Protein AF-A0A2V9D1E3-F1 (afdb_monomer_lite)

Radius of gyration: 16.22 Å; chains: 1; bounding box: 35×24×50 Å

Secondary structure (DSSP, 8-state):
--HHHHHHHHHHHHTT---EEEEES---GGGTPPPEEEEEETTTTEE-SSHHHHHHHIIIIIHHHHHHHHHHT--

Foldseek 3Di:
DDPVVLVVLLVVQVVLWDFDWDFDDDDPPVPPDRGDIATDTPSVPDGDDDPVVNVCCSVPPPSVVSVVVVVVPPD

Structure (mmCIF, N/CA/C/O backbone):
data_AF-A0A2V9D1E3-F1
#
_entry.id   AF-A0A2V9D1E3-F1
#
loop_
_atom_site.group_PDB
_atom_site.id
_atom_site.type_symbol
_atom_site.label_atom_id
_atom_site.label_alt_id
_atom_site.label_comp_id
_atom_site.label_asym_id
_atom_site.label_entity_id
_atom_site.label_seq_id
_atom_site.pdbx_PDB_ins_code
_atom_site.Cartn_x
_atom_site.Cartn_y
_atom_site.Cartn_z
_atom_site.occupancy
_atom_site.B_iso_or_equiv
_atom_site.auth_seq_id
_atom_site.auth_comp_id
_atom_site.auth_asym_id
_atom_site.auth_atom_id
_atom_site.pdbx_PDB_model_num
ATOM 1 N N . MET A 1 1 ? -15.488 -4.901 16.687 1.00 80.62 1 MET A N 1
ATOM 2 C CA . MET A 1 1 ? -14.046 -5.237 16.655 1.00 80.62 1 MET A CA 1
ATOM 3 C C . MET A 1 1 ? -13.259 -4.279 17.549 1.00 80.62 1 MET A C 1
ATOM 5 O O . MET A 1 1 ? -13.607 -3.099 17.604 1.00 80.62 1 MET A O 1
ATOM 9 N N . LYS A 1 2 ? -12.243 -4.747 18.283 1.00 92.56 2 LYS A N 1
ATOM 10 C CA . LYS A 1 2 ? -11.401 -3.885 19.140 1.00 92.56 2 LYS A CA 1
ATOM 11 C C . LYS A 1 2 ? -10.389 -3.104 18.294 1.00 92.56 2 LYS A C 1
ATOM 13 O O . LYS A 1 2 ? -9.916 -3.599 17.276 1.00 92.56 2 LYS A O 1
ATOM 18 N N . LYS A 1 3 ? -9.976 -1.909 18.742 1.00 93.62 3 LYS A N 1
ATOM 19 C CA . LYS A 1 3 ? -8.952 -1.098 18.039 1.00 93.62 3 LYS A CA 1
ATOM 20 C C . LYS A 1 3 ? -7.646 -1.868 17.793 1.00 93.62 3 LYS A C 1
ATOM 22 O O . LYS A 1 3 ? -7.032 -1.707 16.746 1.00 93.62 3 LYS A O 1
ATOM 27 N N . SER A 1 4 ? -7.246 -2.723 18.734 1.00 96.44 4 SER A N 1
ATOM 28 C CA . SER A 1 4 ? -6.062 -3.582 18.613 1.00 96.44 4 SER A CA 1
ATOM 29 C C . SER A 1 4 ? -6.181 -4.613 17.489 1.00 96.44 4 SER A C 1
ATOM 31 O O . SER A 1 4 ? -5.199 -4.884 16.809 1.00 96.44 4 SER A O 1
ATOM 33 N N . GLU A 1 5 ? -7.376 -5.162 17.268 1.00 94.81 5 GLU A N 1
ATOM 34 C CA . GLU A 1 5 ? -7.649 -6.128 16.196 1.00 94.81 5 GLU A CA 1
ATOM 35 C C . GLU A 1 5 ? -7.609 -5.436 14.827 1.00 94.81 5 GLU A C 1
ATOM 37 O O . GLU A 1 5 ? -6.979 -5.949 13.904 1.00 94.81 5 GLU A O 1
ATOM 42 N N . VAL A 1 6 ? -8.189 -4.230 14.719 1.00 95.62 6 VAL A N 1
ATOM 43 C CA . VAL A 1 6 ? -8.098 -3.393 13.505 1.00 95.62 6 VAL A CA 1
ATOM 44 C C . VAL A 1 6 ? -6.634 -3.095 13.178 1.00 95.62 6 VAL A C 1
ATOM 46 O O . VAL A 1 6 ? -6.189 -3.313 12.054 1.00 95.62 6 VAL A O 1
ATOM 49 N N . LEU A 1 7 ? -5.871 -2.621 14.168 1.00 96.06 7 LEU A N 1
ATOM 50 C CA . LEU A 1 7 ? -4.462 -2.280 13.986 1.00 96.06 7 LEU A CA 1
ATOM 51 C C . LEU A 1 7 ? -3.641 -3.499 13.552 1.00 96.06 7 LEU A C 1
ATOM 53 O O . LEU A 1 7 ? -2.844 -3.394 12.622 1.00 96.06 7 LEU A O 1
ATOM 57 N N . HIS A 1 8 ? -3.862 -4.653 14.184 1.00 96.75 8 HIS A N 1
ATOM 58 C CA . HIS A 1 8 ? -3.184 -5.893 13.824 1.00 96.75 8 HIS A CA 1
ATOM 59 C C . HIS A 1 8 ? -3.494 -6.317 12.382 1.00 96.75 8 HIS A C 1
ATOM 61 O O . HIS A 1 8 ? -2.586 -6.713 11.649 1.00 96.75 8 HIS A O 1
ATOM 67 N N . ALA A 1 9 ? -4.753 -6.204 11.949 1.00 96.06 9 ALA A N 1
ATOM 68 C CA . ALA A 1 9 ? -5.151 -6.514 10.579 1.00 96.06 9 ALA A CA 1
ATOM 69 C C . ALA A 1 9 ? -4.473 -5.584 9.558 1.00 96.06 9 ALA A C 1
ATOM 71 O O . ALA A 1 9 ? -3.904 -6.068 8.581 1.00 96.06 9 ALA A O 1
ATOM 72 N N . LEU A 1 10 ? -4.448 -4.271 9.815 1.00 96.62 10 LEU A N 1
ATOM 73 C CA . LEU A 1 10 ? -3.773 -3.300 8.944 1.00 96.62 10 LEU A CA 1
ATOM 74 C C . LEU A 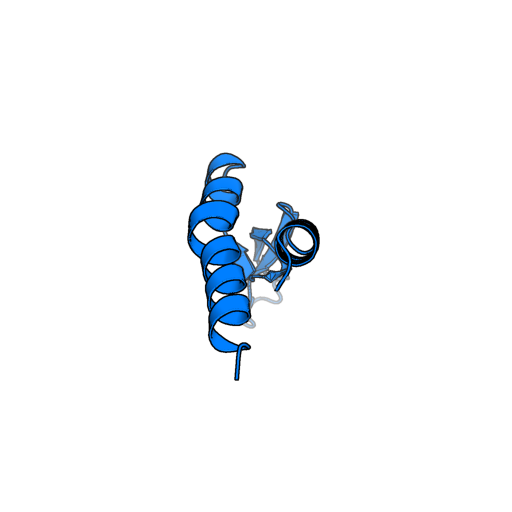1 10 ? -2.263 -3.556 8.866 1.00 96.62 10 LEU A C 1
ATOM 76 O O . LEU A 1 10 ? -1.699 -3.596 7.778 1.00 96.62 10 LEU A O 1
ATOM 80 N N . GLN A 1 11 ? -1.607 -3.782 10.007 1.00 97.38 11 GLN A N 1
ATOM 81 C CA . GLN A 1 11 ? -0.174 -4.090 10.052 1.00 97.38 11 GLN A CA 1
ATOM 82 C C . GLN A 1 11 ? 0.158 -5.389 9.317 1.00 97.38 11 GLN A C 1
ATOM 84 O O . GLN A 1 11 ? 1.173 -5.461 8.623 1.00 97.38 11 GLN A O 1
ATOM 89 N N . SER A 1 12 ? -0.690 -6.407 9.471 1.00 97.19 12 SER A N 1
ATOM 90 C CA . SER A 1 12 ? -0.532 -7.678 8.769 1.00 97.19 12 SER A CA 1
ATOM 91 C C . SER A 1 12 ? -0.663 -7.483 7.266 1.00 97.19 12 SER A C 1
ATOM 93 O O . SER A 1 12 ? 0.158 -8.021 6.532 1.00 97.19 12 SER A O 1
ATOM 95 N N . GLU A 1 13 ? -1.634 -6.686 6.806 1.00 97.31 13 GLU A N 1
ATOM 96 C CA . GLU A 1 13 ? -1.790 -6.400 5.381 1.00 97.31 13 GLU A CA 1
ATOM 97 C C . GLU A 1 13 ? -0.584 -5.637 4.829 1.00 97.31 13 GLU A C 1
ATOM 99 O O . GLU A 1 13 ? 0.002 -6.100 3.859 1.00 97.31 13 GLU A O 1
ATOM 104 N N . ILE A 1 14 ? -0.159 -4.529 5.453 1.00 97.38 14 ILE A N 1
ATOM 105 C CA . ILE A 1 14 ? 0.985 -3.725 4.975 1.00 97.38 14 ILE A CA 1
ATOM 106 C C . ILE A 1 14 ? 2.222 -4.608 4.757 1.00 97.38 14 ILE A C 1
ATOM 108 O O . ILE A 1 14 ? 2.902 -4.477 3.745 1.00 97.38 14 ILE 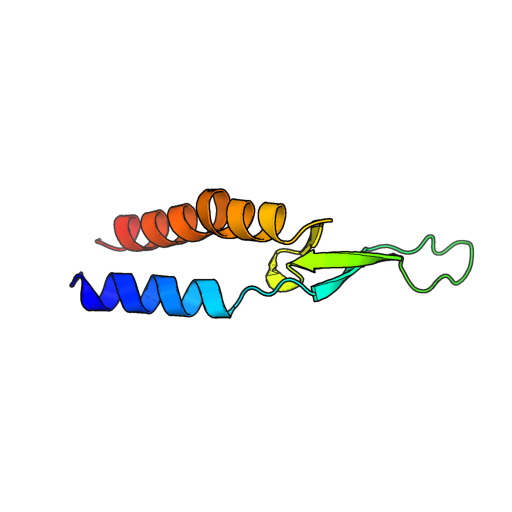A O 1
ATOM 112 N N . ARG A 1 15 ? 2.493 -5.549 5.671 1.00 97.25 15 ARG A N 1
ATOM 113 C CA . ARG A 1 15 ? 3.651 -6.457 5.591 1.00 97.25 15 ARG A CA 1
ATOM 114 C C . ARG A 1 15 ? 3.581 -7.473 4.447 1.00 97.25 15 ARG A C 1
ATOM 116 O O . ARG A 1 15 ? 4.598 -8.090 4.145 1.00 97.25 15 ARG A O 1
ATOM 123 N N . ARG A 1 16 ? 2.415 -7.672 3.825 1.00 97.00 16 ARG A N 1
ATOM 124 C CA . ARG A 1 16 ? 2.259 -8.517 2.626 1.00 97.00 16 ARG A CA 1
ATOM 125 C C . ARG A 1 16 ? 2.690 -7.802 1.350 1.00 97.00 16 ARG A C 1
ATOM 127 O O . ARG A 1 16 ? 2.819 -8.449 0.313 1.00 97.00 16 ARG A O 1
ATOM 134 N N . HIS A 1 17 ? 2.878 -6.489 1.413 1.00 97.50 17 HIS A N 1
ATOM 135 C CA . HIS A 1 17 ? 3.237 -5.660 0.276 1.00 97.50 17 HIS A CA 1
ATOM 136 C C . HIS A 1 17 ? 4.692 -5.225 0.402 1.00 97.50 17 HIS A C 1
ATOM 138 O O . HIS A 1 17 ? 5.137 -4.767 1.453 1.00 97.50 17 HIS A O 1
ATOM 144 N N . SER A 1 18 ? 5.431 -5.346 -0.691 1.00 97.12 18 SER A N 1
ATOM 145 C CA . SER A 1 18 ? 6.796 -4.849 -0.819 1.00 97.12 18 SER A CA 1
ATOM 146 C C . SER A 1 18 ? 6.916 -3.996 -2.072 1.00 97.12 18 SER A C 1
ATOM 148 O O . SER A 1 18 ? 6.140 -4.157 -3.015 1.00 97.12 18 SER A O 1
ATOM 150 N N . PHE A 1 19 ? 7.898 -3.099 -2.075 1.00 97.19 19 PHE A N 1
ATOM 151 C CA . PHE A 1 19 ? 8.387 -2.498 -3.305 1.00 97.19 19 PHE A CA 1
ATOM 152 C C . PHE A 1 19 ? 9.600 -3.287 -3.773 1.00 97.19 19 PHE A C 1
ATOM 154 O O . PHE A 1 19 ? 10.675 -3.196 -3.184 1.00 97.19 19 PHE A O 1
ATOM 161 N N . ASP A 1 20 ? 9.387 -4.098 -4.794 1.00 95.94 20 ASP A N 1
ATOM 162 C CA . ASP A 1 20 ? 10.378 -4.999 -5.365 1.00 95.94 20 ASP A CA 1
ATOM 163 C C . ASP A 1 20 ? 10.157 -5.051 -6.881 1.00 95.94 20 ASP A C 1
ATOM 165 O O . ASP A 1 20 ? 9.492 -4.196 -7.465 1.00 95.94 20 ASP A O 1
ATOM 169 N N . THR A 1 21 ? 10.710 -6.048 -7.542 1.00 93.44 21 THR A N 1
ATOM 170 C CA . THR A 1 21 ? 10.536 -6.291 -8.959 1.00 93.44 21 THR A CA 1
ATOM 171 C C . THR A 1 21 ? 9.666 -7.516 -9.193 1.00 93.44 21 THR A C 1
ATOM 173 O O . THR A 1 21 ? 9.651 -8.465 -8.409 1.00 93.44 21 THR A O 1
ATOM 176 N N . PHE A 1 22 ? 8.912 -7.502 -10.284 1.00 91.88 22 PHE A N 1
ATOM 177 C CA . PHE A 1 22 ? 8.197 -8.676 -10.766 1.00 91.88 22 PHE A CA 1
ATOM 178 C C . PHE A 1 22 ? 8.251 -8.728 -12.290 1.00 91.88 22 PHE A C 1
ATOM 180 O O . PHE A 1 22 ? 8.482 -7.716 -12.954 1.00 91.88 22 PHE A O 1
ATOM 187 N N . VAL A 1 23 ? 8.062 -9.923 -12.849 1.00 88.56 23 VAL A N 1
ATOM 188 C CA . VAL A 1 23 ? 7.970 -10.104 -14.299 1.00 88.56 23 VAL A CA 1
ATOM 189 C C . VAL A 1 23 ? 6.564 -9.714 -14.743 1.00 88.56 23 VAL A C 1
ATOM 191 O O . VAL A 1 23 ? 5.563 -10.288 -14.300 1.00 88.56 23 VAL A O 1
ATOM 194 N N . ASP A 1 24 ? 6.490 -8.711 -15.602 1.00 78.81 24 ASP A N 1
ATOM 195 C CA . ASP A 1 24 ? 5.262 -8.272 -16.239 1.00 78.81 24 ASP A CA 1
ATOM 196 C C . ASP A 1 24 ? 4.997 -9.125 -17.494 1.00 78.81 24 ASP A C 1
ATOM 198 O O . ASP A 1 24 ? 5.891 -9.337 -18.320 1.00 78.81 24 ASP A O 1
ATOM 202 N N . GLU A 1 25 ? 3.792 -9.695 -17.582 1.00 71.69 25 GLU A N 1
ATOM 203 C CA . GLU A 1 25 ? 3.405 -10.688 -18.593 1.00 71.69 25 GLU A CA 1
ATOM 204 C C . GLU A 1 25 ? 2.433 -10.135 -19.657 1.00 71.69 25 GLU A C 1
ATOM 206 O O . GLU A 1 25 ? 1.663 -9.219 -19.365 1.00 71.69 25 GLU A O 1
ATOM 211 N N . PRO A 1 26 ? 2.371 -10.769 -20.850 1.00 60.56 26 PRO A N 1
ATOM 212 C CA . PRO A 1 26 ? 3.262 -11.830 -21.294 1.00 60.56 26 PRO A CA 1
ATOM 213 C C . PRO A 1 26 ? 4.449 -11.257 -22.083 1.00 60.56 26 PRO A C 1
ATOM 215 O O . PRO A 1 26 ? 4.300 -10.268 -22.806 1.00 60.56 26 PRO A O 1
ATOM 218 N N . PRO A 1 27 ? 5.628 -11.898 -22.003 1.00 55.03 27 PRO A N 1
ATOM 219 C CA . PRO A 1 27 ? 6.675 -11.662 -22.985 1.00 55.03 27 PRO A CA 1
ATOM 220 C C . PRO A 1 27 ? 6.092 -11.850 -24.383 1.00 55.03 27 PRO A C 1
ATOM 222 O O . PRO A 1 27 ? 5.266 -12.740 -24.605 1.00 55.03 27 PRO A O 1
ATOM 225 N N . SER A 1 28 ? 6.521 -11.040 -25.345 1.00 54.38 28 SER A N 1
ATOM 226 C CA . SER A 1 28 ? 6.231 -11.322 -26.744 1.00 54.38 28 SER A CA 1
ATOM 227 C C . SER A 1 28 ? 6.813 -12.701 -27.087 1.00 54.38 28 SER A C 1
ATOM 229 O O . SER A 1 28 ? 8.003 -12.873 -27.345 1.00 54.38 28 SER A O 1
ATOM 231 N N . VAL A 1 29 ? 5.943 -13.714 -27.087 1.00 54.69 29 VAL A N 1
ATOM 232 C CA . VAL A 1 29 ? 6.248 -15.116 -27.419 1.00 54.69 29 VAL A CA 1
ATOM 233 C C . VAL A 1 29 ? 6.949 -15.263 -28.774 1.00 54.69 29 VAL A C 1
ATOM 235 O O . VAL A 1 29 ? 7.636 -16.248 -29.013 1.00 54.69 29 VAL A O 1
ATOM 238 N N . ALA A 1 30 ? 6.846 -14.250 -29.638 1.00 56.62 30 ALA A N 1
ATOM 239 C CA . ALA A 1 30 ? 7.479 -14.201 -30.948 1.00 56.62 30 ALA A CA 1
ATOM 240 C C . ALA A 1 30 ? 9.023 -14.146 -30.932 1.00 56.62 30 ALA A C 1
ATOM 242 O O . ALA A 1 30 ? 9.620 -14.347 -31.986 1.00 56.62 30 ALA A O 1
ATOM 243 N N . GLN A 1 31 ? 9.688 -13.869 -29.798 1.00 52.12 31 GLN A N 1
ATOM 244 C CA . GLN A 1 31 ? 11.154 -13.690 -29.771 1.00 52.12 31 GLN A CA 1
ATOM 245 C C . GLN A 1 31 ? 11.895 -14.403 -28.627 1.00 52.12 31 GLN A C 1
ATOM 247 O O . GLN A 1 31 ? 13.077 -14.145 -28.420 1.00 52.12 31 GLN A O 1
ATOM 252 N N . GLY A 1 32 ? 11.244 -15.304 -27.881 1.00 59.66 32 GLY A N 1
ATOM 253 C CA . GLY A 1 32 ? 11.917 -16.032 -26.792 1.00 59.66 32 GLY A CA 1
ATOM 254 C C . GLY A 1 32 ? 12.380 -15.138 -25.631 1.00 59.66 32 GLY A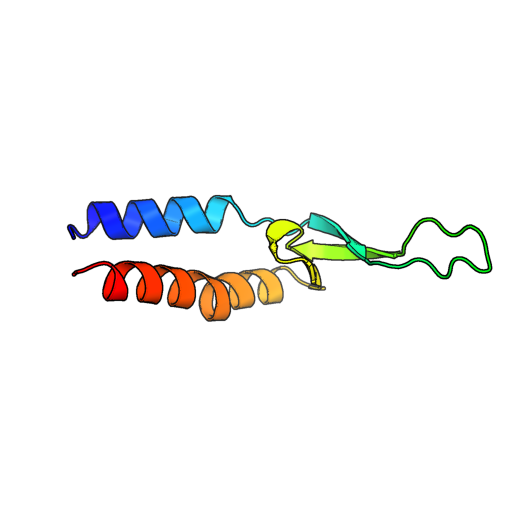 C 1
ATOM 255 O O . GLY A 1 32 ? 13.325 -15.482 -24.926 1.00 59.66 32 GLY A O 1
ATOM 256 N N . GLY A 1 33 ? 11.745 -13.975 -25.447 1.00 58.19 33 GLY A N 1
ATOM 257 C CA . GLY A 1 33 ? 12.080 -13.045 -24.374 1.00 58.19 33 GLY A CA 1
ATOM 258 C C . GLY A 1 33 ? 11.625 -13.558 -23.008 1.00 58.19 33 GLY A C 1
ATOM 259 O O . GLY A 1 33 ? 10.478 -13.964 -22.842 1.00 58.19 33 GLY A O 1
ATOM 260 N N . ASN A 1 34 ? 12.504 -13.487 -22.009 1.00 63.19 34 ASN A N 1
ATOM 261 C CA . ASN A 1 34 ? 12.085 -13.510 -20.608 1.00 63.19 34 ASN A CA 1
ATOM 262 C C . ASN A 1 34 ? 11.353 -12.179 -20.350 1.00 63.19 34 ASN A C 1
ATOM 264 O O . ASN A 1 34 ? 11.867 -11.139 -20.756 1.00 63.19 34 ASN A O 1
ATOM 268 N N . GLY A 1 35 ? 10.142 -12.203 -19.780 1.00 70.25 35 GLY A N 1
ATOM 269 C CA . GLY A 1 35 ? 9.276 -11.019 -19.637 1.00 70.25 35 GLY A CA 1
ATOM 270 C C . GLY A 1 35 ? 9.956 -9.791 -19.014 1.00 70.25 35 GLY A C 1
ATOM 271 O O . GLY A 1 35 ? 11.031 -9.876 -18.421 1.00 70.25 35 GLY A O 1
ATOM 272 N N . VAL A 1 36 ? 9.327 -8.621 -19.150 1.00 82.69 36 VAL A N 1
ATOM 273 C CA . VAL A 1 36 ? 9.930 -7.368 -18.677 1.00 82.69 36 VAL A CA 1
ATOM 274 C C . VAL A 1 36 ? 9.908 -7.344 -17.151 1.00 82.69 36 VAL A C 1
ATOM 276 O O . VAL A 1 36 ? 8.844 -7.358 -16.537 1.00 82.69 36 VAL A O 1
ATOM 279 N N . VAL A 1 37 ? 11.089 -7.299 -16.532 1.00 87.62 37 VAL A N 1
ATOM 280 C CA . VAL A 1 37 ? 11.221 -7.082 -15.087 1.00 87.62 37 VAL A CA 1
ATOM 281 C C . VAL A 1 37 ? 10.922 -5.615 -14.797 1.00 87.62 37 VAL A C 1
ATOM 283 O O . VAL A 1 37 ? 11.614 -4.727 -15.297 1.00 87.62 37 VAL A O 1
ATOM 286 N N . VAL A 1 38 ? 9.890 -5.357 -13.998 1.00 91.75 38 VAL A N 1
ATOM 287 C CA . VAL A 1 38 ? 9.454 -4.001 -13.645 1.00 91.75 38 VAL A CA 1
ATOM 288 C C . VAL A 1 38 ? 9.456 -3.805 -12.130 1.00 91.75 38 VAL A C 1
ATOM 290 O O . VAL A 1 38 ? 9.094 -4.731 -11.403 1.00 91.75 38 VAL A O 1
ATOM 293 N N . PRO A 1 39 ? 9.837 -2.614 -11.633 1.00 95.31 39 PRO A N 1
ATOM 294 C CA . PRO A 1 39 ? 9.668 -2.268 -10.230 1.00 95.31 39 PRO A CA 1
ATOM 295 C C . PRO A 1 39 ? 8.185 -2.037 -9.898 1.00 95.31 39 PRO A C 1
ATOM 297 O O . PRO A 1 39 ? 7.408 -1.526 -10.713 1.00 95.31 39 PRO A O 1
ATOM 300 N N . GLY A 1 40 ? 7.773 -2.411 -8.691 1.00 96.38 40 GLY A N 1
ATOM 301 C CA . GLY A 1 40 ? 6.410 -2.244 -8.210 1.00 96.38 40 GLY A CA 1
ATOM 302 C C . GLY A 1 40 ? 6.076 -3.126 -7.010 1.00 96.38 40 GLY A C 1
ATOM 303 O O . GLY A 1 40 ? 6.954 -3.530 -6.257 1.00 96.38 40 GLY A O 1
ATOM 304 N N . CYS A 1 41 ? 4.791 -3.412 -6.818 1.00 96.81 41 CYS A N 1
ATOM 305 C CA . CYS A 1 41 ? 4.323 -4.358 -5.812 1.00 96.81 41 CYS A CA 1
ATOM 306 C C . CYS A 1 41 ? 4.022 -5.716 -6.461 1.00 96.81 41 CYS A C 1
ATOM 308 O O . CYS A 1 41 ? 3.032 -5.807 -7.194 1.00 96.81 41 CYS A O 1
ATOM 310 N N . PRO A 1 42 ? 4.811 -6.776 -6.186 1.00 95.50 42 PRO A N 1
ATOM 311 C CA . PRO A 1 42 ? 4.564 -8.109 -6.740 1.00 95.50 42 PRO A CA 1
ATOM 312 C C . PRO A 1 42 ? 3.218 -8.694 -6.306 1.00 95.50 42 PRO A C 1
ATOM 314 O O . PRO A 1 42 ? 2.525 -9.306 -7.114 1.00 95.50 42 PRO A O 1
ATOM 317 N N . THR A 1 43 ? 2.815 -8.451 -5.055 1.00 96.00 43 THR A N 1
ATOM 318 C CA . THR A 1 43 ? 1.547 -8.934 -4.485 1.00 96.00 43 THR A CA 1
ATOM 319 C C . THR A 1 43 ? 0.339 -8.390 -5.244 1.00 96.00 43 THR A C 1
ATOM 321 O O . THR A 1 43 ? -0.589 -9.136 -5.543 1.00 96.00 43 THR A O 1
ATOM 324 N N . CYS A 1 44 ? 0.369 -7.105 -5.601 1.00 95.00 44 CYS A N 1
ATOM 325 C CA . CYS A 1 44 ? -0.696 -6.452 -6.367 1.00 95.00 44 CYS A CA 1
ATOM 326 C C . CYS A 1 44 ? -0.488 -6.528 -7.886 1.00 95.00 44 CYS A C 1
ATOM 328 O O . CYS A 1 44 ? -1.372 -6.120 -8.636 1.00 95.00 44 CYS A O 1
ATOM 330 N N . ARG A 1 45 ? 0.697 -6.966 -8.339 1.00 93.81 45 ARG A N 1
ATOM 331 C CA . ARG A 1 45 ? 1.208 -6.806 -9.713 1.00 93.81 45 ARG A CA 1
ATOM 332 C C . ARG A 1 45 ? 1.006 -5.383 -10.259 1.00 93.81 45 ARG A C 1
ATOM 334 O O . ARG A 1 45 ? 0.678 -5.191 -11.427 1.00 93.81 45 ARG A O 1
ATOM 341 N N . LYS A 1 46 ? 1.206 -4.368 -9.407 1.00 94.75 46 LYS A N 1
ATOM 342 C CA . LYS A 1 46 ? 1.072 -2.943 -9.761 1.00 94.75 46 LYS A CA 1
ATOM 343 C C . LYS A 1 46 ? 2.455 -2.319 -9.896 1.00 94.75 46 LYS A C 1
ATOM 345 O O . LYS A 1 46 ? 3.282 -2.459 -8.999 1.00 94.75 46 LYS A O 1
ATOM 350 N N . ARG A 1 47 ? 2.720 -1.660 -11.025 1.00 95.12 47 ARG A N 1
ATOM 351 C CA . ARG A 1 47 ? 4.025 -1.046 -11.317 1.00 95.12 47 ARG A CA 1
ATOM 352 C C . ARG A 1 47 ? 4.178 0.283 -10.580 1.00 95.12 47 ARG A C 1
ATOM 354 O O . ARG A 1 47 ? 3.251 1.090 -10.589 1.00 95.12 47 ARG A O 1
ATOM 361 N N . PHE A 1 48 ? 5.358 0.522 -10.017 1.00 96.19 48 PHE A N 1
ATOM 362 C CA . PHE A 1 48 ? 5.738 1.793 -9.396 1.00 96.19 48 PHE A CA 1
ATOM 363 C C . PHE A 1 48 ? 7.183 2.120 -9.750 1.00 96.19 48 PHE A C 1
ATOM 365 O O . PHE A 1 48 ? 8.031 1.235 -9.805 1.00 96.19 48 PHE A O 1
ATOM 372 N N . HIS A 1 49 ? 7.485 3.393 -9.958 1.00 93.50 49 HIS A N 1
ATOM 373 C CA . HIS A 1 49 ? 8.838 3.845 -10.283 1.00 93.50 49 HIS A CA 1
ATOM 374 C C . HIS A 1 49 ? 9.538 4.504 -9.097 1.00 93.50 49 HIS A C 1
ATOM 376 O O . HIS A 1 49 ? 10.752 4.695 -9.132 1.00 93.50 49 HIS A O 1
ATOM 382 N N . THR A 1 50 ? 8.796 4.845 -8.042 1.00 96.06 50 THR A N 1
ATOM 383 C CA . THR A 1 50 ? 9.345 5.482 -6.846 1.00 96.06 50 THR A CA 1
ATOM 384 C C . THR A 1 50 ? 8.748 4.894 -5.577 1.00 96.06 50 THR A C 1
A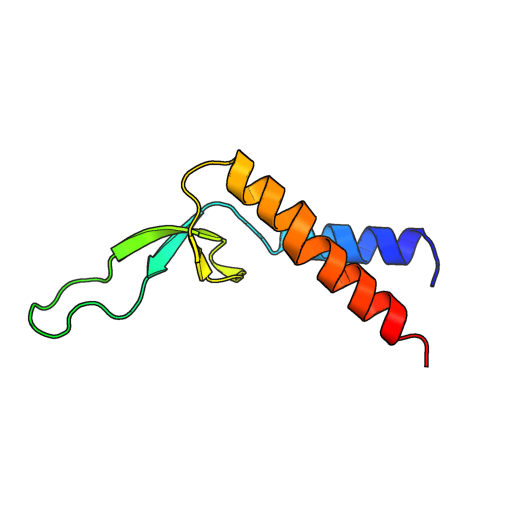TOM 386 O O . THR A 1 50 ? 7.641 4.353 -5.568 1.00 96.06 50 THR A O 1
ATOM 389 N N . MET A 1 51 ? 9.473 5.064 -4.471 1.00 96.94 51 MET A N 1
ATOM 390 C CA . MET A 1 51 ? 8.982 4.651 -3.161 1.00 96.94 51 MET A CA 1
ATOM 391 C C . MET A 1 51 ? 7.756 5.438 -2.703 1.00 96.94 51 MET A C 1
ATOM 393 O O . MET A 1 51 ? 6.887 4.866 -2.055 1.00 96.94 51 MET A O 1
ATOM 397 N N . ALA A 1 52 ? 7.657 6.714 -3.084 1.00 97.94 52 ALA A N 1
ATOM 398 C CA . ALA A 1 52 ? 6.486 7.536 -2.793 1.00 97.94 52 ALA A CA 1
ATOM 399 C C . ALA A 1 52 ? 5.218 6.936 -3.418 1.00 97.94 52 ALA A C 1
ATOM 401 O O . ALA A 1 52 ? 4.254 6.700 -2.705 1.00 97.94 52 ALA A O 1
ATOM 402 N N . GLN A 1 53 ? 5.269 6.542 -4.696 1.00 98.00 53 GLN A N 1
ATOM 403 C CA . GLN A 1 53 ? 4.131 5.908 -5.375 1.00 98.00 53 GLN A CA 1
ATOM 404 C C . GLN A 1 53 ? 3.693 4.593 -4.714 1.00 98.00 53 GLN A C 1
ATOM 406 O O . GLN A 1 53 ? 2.508 4.271 -4.696 1.00 98.00 53 GLN A O 1
ATOM 411 N N . PHE A 1 54 ? 4.640 3.824 -4.169 1.00 97.75 54 PHE A N 1
ATOM 412 C CA . PHE A 1 54 ? 4.315 2.621 -3.407 1.00 97.75 54 PHE A CA 1
ATOM 413 C C . PHE A 1 54 ? 3.633 2.953 -2.070 1.00 97.75 54 PHE A C 1
ATOM 415 O O . PHE A 1 54 ? 2.675 2.283 -1.694 1.00 97.75 54 PHE A O 1
ATOM 422 N N . VAL A 1 55 ? 4.091 3.989 -1.361 1.00 98.12 55 VAL A N 1
ATOM 423 C CA . VAL A 1 55 ? 3.447 4.446 -0.118 1.00 98.12 55 VAL A CA 1
ATOM 424 C C . VAL A 1 55 ? 2.041 4.979 -0.394 1.00 98.12 55 VAL A C 1
ATOM 426 O O . VAL A 1 55 ? 1.116 4.595 0.321 1.00 98.12 55 VAL A O 1
ATOM 429 N N . ASP A 1 56 ? 1.866 5.774 -1.451 1.00 98.19 56 ASP A N 1
ATOM 430 C CA . ASP A 1 56 ? 0.557 6.271 -1.891 1.00 98.19 56 ASP A CA 1
ATOM 431 C C . ASP A 1 56 ? -0.380 5.094 -2.201 1.00 98.19 56 ASP A C 1
ATOM 433 O O . ASP A 1 56 ? -1.505 5.042 -1.720 1.00 98.19 56 ASP A O 1
ATOM 437 N N . HIS A 1 57 ? 0.111 4.060 -2.894 1.00 97.25 57 HIS A N 1
ATOM 438 C CA . HIS A 1 57 ? -0.655 2.835 -3.135 1.00 97.25 57 HIS A CA 1
ATOM 439 C C . HIS A 1 57 ? -1.100 2.130 -1.845 1.00 97.25 57 HIS A C 1
ATOM 441 O O . HIS A 1 57 ? -2.248 1.691 -1.743 1.00 97.25 57 HIS A O 1
ATOM 447 N N . LEU A 1 58 ? -0.216 2.008 -0.849 1.00 97.81 58 LEU A N 1
ATOM 448 C CA . LEU A 1 58 ? -0.604 1.434 0.438 1.00 97.81 58 LEU A CA 1
ATOM 449 C C . LEU A 1 58 ? -1.713 2.268 1.091 1.00 97.81 58 LEU A C 1
ATOM 451 O O . LEU A 1 58 ? -2.7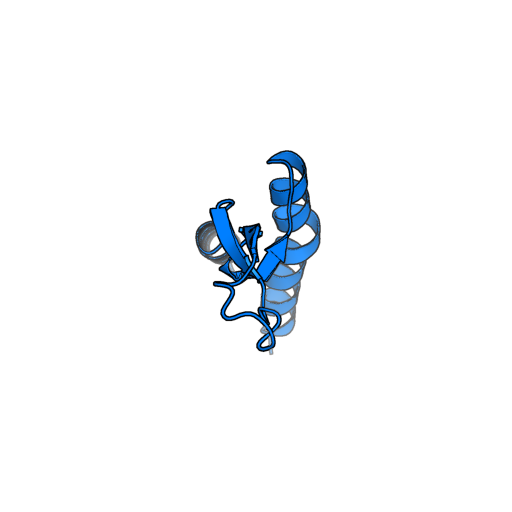02 1.700 1.558 1.00 97.81 58 LEU A O 1
ATOM 455 N N . ALA A 1 59 ? -1.553 3.591 1.114 1.00 97.88 59 ALA A N 1
ATOM 456 C CA . ALA A 1 59 ? -2.458 4.513 1.788 1.00 97.88 59 ALA A CA 1
ATOM 457 C C . ALA A 1 59 ? -3.828 4.632 1.106 1.00 97.88 59 ALA A C 1
ATOM 459 O O . ALA A 1 59 ? -4.845 4.606 1.801 1.00 97.88 59 ALA A O 1
ATOM 460 N N . ASP A 1 60 ? -3.850 4.716 -0.222 1.00 97.31 60 ASP A N 1
ATOM 461 C CA . ASP A 1 60 ? -5.043 5.074 -0.991 1.00 97.31 60 ASP A CA 1
ATOM 462 C C . ASP A 1 60 ? -5.791 3.849 -1.527 1.00 97.31 60 ASP A C 1
ATOM 464 O O . ASP A 1 60 ? -7.017 3.875 -1.635 1.00 97.31 60 ASP A O 1
ATOM 468 N N . ASP A 1 61 ? -5.084 2.749 -1.815 1.00 95.19 61 ASP A N 1
ATOM 469 C CA . ASP A 1 61 ? -5.703 1.538 -2.363 1.00 95.19 61 ASP A CA 1
ATOM 470 C C . ASP A 1 61 ? -5.850 0.431 -1.300 1.00 95.19 61 ASP A C 1
ATOM 472 O O . ASP A 1 61 ? -6.924 -0.158 -1.143 1.00 95.19 61 ASP A O 1
ATOM 476 N N . ILE A 1 62 ? -4.777 0.122 -0.556 1.00 96.94 62 ILE A N 1
ATOM 477 C CA . ILE A 1 62 ? -4.728 -1.074 0.305 1.00 96.94 62 ILE A CA 1
ATOM 478 C C . ILE A 1 62 ? -5.424 -0.860 1.651 1.00 96.94 62 ILE A C 1
ATOM 480 O O . ILE A 1 62 ? -6.312 -1.641 2.011 1.00 96.94 62 ILE A O 1
ATOM 484 N N . LEU A 1 63 ? -5.045 0.172 2.412 1.00 96.62 63 LEU A N 1
ATOM 485 C CA . LEU A 1 63 ? -5.614 0.408 3.745 1.00 96.62 63 LEU A CA 1
ATOM 486 C C . LEU A 1 63 ? -7.137 0.618 3.714 1.00 96.62 63 LEU A C 1
ATOM 488 O O . LEU A 1 63 ? -7.817 -0.020 4.525 1.00 96.62 63 LEU A O 1
ATOM 492 N N . PRO A 1 64 ? -7.712 1.409 2.784 1.00 96.19 64 PRO A N 1
ATOM 493 C CA . PRO A 1 64 ? -9.159 1.570 2.697 1.00 96.19 64 PRO A CA 1
ATOM 494 C C . PRO A 1 64 ? -9.855 0.251 2.349 1.00 96.19 64 PRO A C 1
ATOM 496 O O . PRO A 1 64 ? -10.886 -0.072 2.936 1.00 96.19 64 PRO A O 1
ATOM 499 N N . GLY A 1 65 ? -9.263 -0.567 1.469 1.00 94.81 65 GLY A N 1
ATOM 500 C CA . GLY A 1 65 ? -9.778 -1.897 1.137 1.00 94.81 65 GLY A CA 1
ATOM 501 C C . GLY A 1 65 ? -9.830 -2.836 2.346 1.00 94.81 65 GLY A C 1
ATOM 502 O O . GLY A 1 65 ? -10.829 -3.527 2.557 1.00 94.81 65 GLY A O 1
ATOM 503 N N . VAL A 1 66 ? -8.791 -2.841 3.187 1.00 94.81 66 VAL A N 1
ATOM 504 C CA . VAL A 1 66 ? -8.786 -3.607 4.446 1.00 94.81 66 VAL A CA 1
ATOM 505 C C . VAL A 1 66 ? -9.863 -3.101 5.395 1.00 94.81 66 VAL A C 1
ATOM 507 O O . VAL A 1 66 ? -10.638 -3.908 5.901 1.00 94.81 66 VAL A O 1
ATOM 510 N N . LEU A 1 67 ? -9.932 -1.786 5.618 1.00 94.88 67 LEU A N 1
ATOM 511 C CA . LEU A 1 67 ? -10.919 -1.184 6.514 1.00 94.88 67 LEU A CA 1
ATOM 512 C C . LEU A 1 67 ? -12.345 -1.518 6.079 1.00 94.88 67 LEU A C 1
ATOM 514 O O . LEU A 1 67 ? -13.122 -1.988 6.903 1.00 94.88 67 LEU A O 1
ATOM 518 N N . ASN A 1 68 ? -12.654 -1.382 4.788 1.00 94.31 68 ASN A N 1
ATOM 519 C CA . ASN A 1 68 ? -13.967 -1.719 4.248 1.00 94.31 68 ASN A CA 1
AT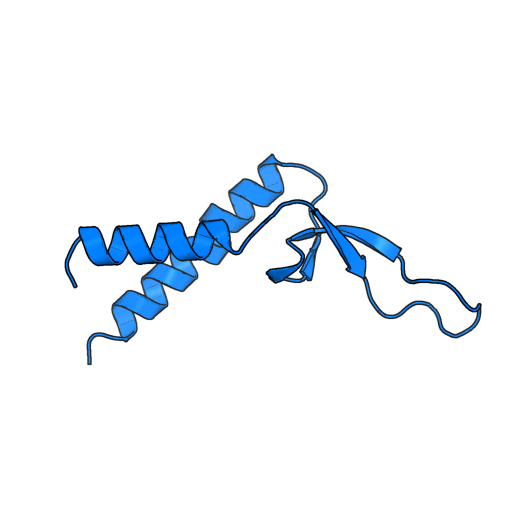OM 520 C C . ASN A 1 68 ? -14.323 -3.189 4.508 1.00 94.31 68 ASN A C 1
ATOM 522 O O . ASN A 1 68 ? -15.406 -3.456 5.018 1.00 94.31 68 ASN A O 1
ATOM 526 N N . ARG A 1 69 ? -13.402 -4.135 4.261 1.00 91.50 69 ARG A N 1
ATOM 527 C CA . ARG A 1 69 ? -13.633 -5.568 4.544 1.00 91.50 69 ARG A CA 1
ATOM 528 C C . ARG A 1 69 ? -13.904 -5.841 6.026 1.00 91.50 69 ARG A C 1
ATOM 530 O O . ARG A 1 69 ? -14.758 -6.659 6.355 1.00 91.50 69 ARG A O 1
ATOM 537 N N . LEU A 1 70 ? -13.184 -5.159 6.917 1.00 90.88 70 LEU A N 1
ATOM 538 C CA . LEU A 1 70 ? -13.365 -5.291 8.366 1.00 90.88 70 LEU A CA 1
ATOM 539 C C . LEU A 1 70 ? -14.679 -4.651 8.842 1.00 90.88 70 LEU A C 1
ATOM 541 O O . LEU A 1 70 ? -15.276 -5.126 9.805 1.00 90.88 70 LEU A O 1
ATOM 545 N N . SER A 1 71 ? -15.136 -3.591 8.173 1.00 85.56 71 SER A N 1
ATOM 546 C CA . SER A 1 71 ? -16.412 -2.932 8.455 1.00 85.56 71 SER A CA 1
ATOM 547 C C . SER A 1 71 ? -17.612 -3.729 7.944 1.00 85.56 71 SER A C 1
ATOM 549 O O . SER A 1 71 ? -18.616 -3.799 8.646 1.00 85.56 71 SER A O 1
ATOM 551 N N . THR A 1 72 ? -17.514 -4.362 6.771 1.00 78.81 72 THR A N 1
ATOM 552 C CA . THR A 1 72 ? -18.601 -5.178 6.201 1.00 78.81 72 THR A CA 1
ATOM 553 C C . THR A 1 72 ? -18.712 -6.564 6.833 1.00 78.81 72 THR A C 1
ATOM 555 O O . THR A 1 72 ? -19.776 -7.158 6.789 1.00 78.81 72 THR A O 1
ATOM 558 N N . GLY A 1 73 ? -17.647 -7.088 7.450 1.00 60.53 73 GLY A N 1
ATOM 559 C CA . GLY A 1 73 ? -17.663 -8.365 8.182 1.00 60.53 73 GLY A CA 1
ATOM 560 C C . GLY A 1 73 ? -18.252 -8.291 9.598 1.00 60.53 73 GLY A C 1
ATOM 561 O O . GLY A 1 73 ? -17.866 -9.090 10.446 1.00 60.53 73 GLY A O 1
ATOM 562 N N . SER A 1 74 ? -19.106 -7.301 9.884 1.00 53.66 74 SER A N 1
ATOM 563 C CA . SER A 1 74 ? -19.773 -7.117 11.187 1.00 53.66 74 SER A CA 1
ATOM 564 C C . SER A 1 74 ? -21.208 -7.673 11.223 1.00 53.66 74 SER A C 1
ATOM 566 O O . SER A 1 74 ? -21.983 -7.258 12.085 1.00 53.66 74 SER A O 1
ATOM 568 N N . GLU A 1 75 ? -21.551 -8.590 10.314 1.00 38.56 75 GLU A N 1
ATOM 569 C CA . GLU A 1 75 ? -22.801 -9.371 10.323 1.00 38.56 75 GLU A CA 1
ATOM 570 C C . GLU A 1 75 ? -22.559 -10.814 10.779 1.00 38.56 75 GLU A C 1
ATOM 572 O O . GLU A 1 75 ? -21.555 -11.420 10.334 1.00 38.56 75 GLU A O 1
#

Sequence (75 aa):
MKKSEVLHALQSEIRRHSFDTFVDEPPSVAQGGNGVVVPGCPTCRKRFHTMAQFVDHLADDILPGVLNRLSTGSE

pLDDT: mean 87.55, std 15.21, range [38.56, 98.19]